Protein AF-A0A954G7Z5-F1 (afdb_monomer_lite)

Secondary structure (DSSP, 8-state):
------------------------------EEEEEEEEE-SSSPEEEEEEEEEE-TT-EEEEEEEEEEPP-TTPPPEEEEEEEEEEEEESSSSEEEEEEEEEEEEEE--SSTT--EEEEEEEEEEEEEETTB-EEEEEETTEEEEEEEE-

Foldseek 3Di:
DDDDDDDDDDPPDDDPDPPPPPPPPPPPVFKKKWKWKWFQDVDTDTPDIDIDTDDAFDKDKDFDFDWDCDFPPDHTDTAAKIKIWHWHDPDPWKIWTWIKIKHKDWDDDPDPRDTDIDIDIDTDTDMDTAQDWDWDDDDPNMIMIMHMYD

pLDDT: mean 84.24, std 20.5, range [35.53, 98.25]

Radius of gyration: 26.81 Å; chains: 1; bounding box: 37×67×89 Å

Structure (mmCIF, N/CA/C/O backbone):
data_AF-A0A954G7Z5-F1
#
_entry.id   AF-A0A954G7Z5-F1
#
loop_
_atom_site.group_PDB
_atom_site.id
_atom_site.type_symbol
_atom_site.label_atom_id
_atom_site.label_alt_id
_atom_site.label_comp_id
_atom_site.label_asym_id
_atom_site.label_entity_id
_atom_site.label_seq_id
_atom_site.pdbx_PDB_ins_code
_atom_site.Cartn_x
_atom_site.Cartn_y
_atom_site.Cartn_z
_atom_site.occupancy
_atom_site.B_iso_or_equiv
_atom_site.auth_seq_id
_atom_site.auth_comp_id
_atom_site.auth_asym_id
_atom_site.auth_atom_id
_atom_site.pdbx_PDB_model_num
ATOM 1 N N . MET A 1 1 ? 16.712 49.493 61.263 1.00 36.38 1 MET A N 1
ATOM 2 C CA . MET A 1 1 ? 17.042 50.356 60.110 1.00 36.38 1 MET A CA 1
ATOM 3 C C . MET A 1 1 ? 16.194 49.907 58.940 1.00 36.38 1 MET A C 1
ATOM 5 O O . MET A 1 1 ? 16.297 48.764 58.522 1.00 36.38 1 MET A O 1
ATOM 9 N N . LEU A 1 2 ? 15.285 50.781 58.524 1.00 35.81 2 LEU A N 1
ATOM 10 C CA . LEU A 1 2 ? 14.301 50.594 57.466 1.00 35.81 2 LEU A CA 1
ATOM 11 C C . LEU A 1 2 ? 14.871 51.276 56.218 1.00 35.81 2 LEU A C 1
ATOM 13 O O . LEU A 1 2 ? 15.154 52.469 56.290 1.00 35.81 2 LEU A O 1
ATOM 17 N N . VAL A 1 3 ? 15.037 50.571 55.098 1.00 35.53 3 VAL A N 1
ATOM 18 C CA . VAL A 1 3 ? 15.232 51.226 53.796 1.00 35.53 3 VAL A CA 1
ATOM 19 C C . VAL A 1 3 ? 14.312 50.562 52.785 1.00 35.53 3 VAL A C 1
ATOM 21 O O . VAL A 1 3 ? 14.517 49.437 52.343 1.00 35.53 3 VAL A O 1
ATOM 24 N N . ARG A 1 4 ? 13.252 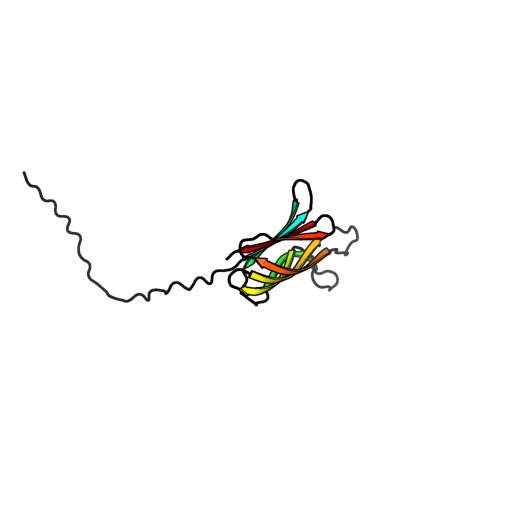51.306 52.476 1.00 41.25 4 ARG A N 1
ATOM 25 C CA . ARG A 1 4 ? 12.393 51.145 51.310 1.00 41.25 4 ARG A CA 1
ATOM 26 C C . ARG A 1 4 ? 13.243 51.337 50.051 1.00 41.25 4 ARG A C 1
ATOM 28 O O . ARG A 1 4 ? 13.891 52.370 49.928 1.00 41.25 4 ARG A O 1
ATOM 35 N N . MET A 1 5 ? 13.150 50.426 49.088 1.00 42.41 5 MET A N 1
ATOM 36 C CA . MET A 1 5 ? 13.337 50.785 47.682 1.00 42.41 5 MET A CA 1
ATOM 37 C C . MET A 1 5 ? 12.101 50.362 46.896 1.00 42.41 5 MET A C 1
ATOM 39 O O . MET A 1 5 ? 11.876 49.205 46.564 1.00 42.41 5 MET A O 1
ATOM 43 N N . THR A 1 6 ? 11.274 51.372 46.676 1.00 48.03 6 THR A N 1
ATOM 44 C CA . THR A 1 6 ? 10.262 51.515 45.637 1.00 48.03 6 THR A CA 1
ATOM 45 C C . THR A 1 6 ? 10.764 51.029 44.277 1.00 48.03 6 THR A C 1
ATOM 47 O O . THR A 1 6 ? 11.677 51.627 43.715 1.00 48.03 6 THR A O 1
ATOM 50 N N . CYS A 1 7 ? 10.103 50.023 43.705 1.00 41.09 7 CYS A N 1
ATOM 51 C CA . CYS A 1 7 ? 10.013 49.870 42.254 1.00 41.09 7 CYS A CA 1
ATOM 52 C C . CYS A 1 7 ? 8.604 50.283 41.829 1.00 41.09 7 CYS A C 1
ATOM 54 O O . CYS A 1 7 ? 7.651 49.513 41.913 1.00 41.09 7 CYS A O 1
ATOM 56 N N . PHE A 1 8 ? 8.488 51.545 41.421 1.00 42.53 8 PHE A N 1
ATOM 57 C CA . PHE A 1 8 ? 7.408 52.015 40.566 1.00 42.53 8 PHE A CA 1
ATOM 58 C C . PHE A 1 8 ? 7.595 51.352 39.199 1.00 42.53 8 PHE A C 1
ATOM 60 O O . PHE A 1 8 ? 8.529 51.699 38.479 1.00 42.53 8 PHE A O 1
ATOM 67 N N . VAL A 1 9 ? 6.719 50.421 38.828 1.00 44.66 9 VAL A N 1
ATOM 68 C CA . VAL A 1 9 ? 6.508 50.096 37.415 1.00 44.66 9 VAL A CA 1
ATOM 69 C C . VAL A 1 9 ? 5.102 50.543 37.059 1.00 44.66 9 VAL A C 1
ATOM 71 O O . VAL A 1 9 ? 4.107 50.151 37.662 1.00 44.66 9 VAL A O 1
ATOM 74 N N . VAL A 1 10 ? 5.103 51.483 36.126 1.00 44.19 10 VAL A N 1
ATOM 75 C CA . VAL A 1 10 ? 4.002 52.279 35.614 1.00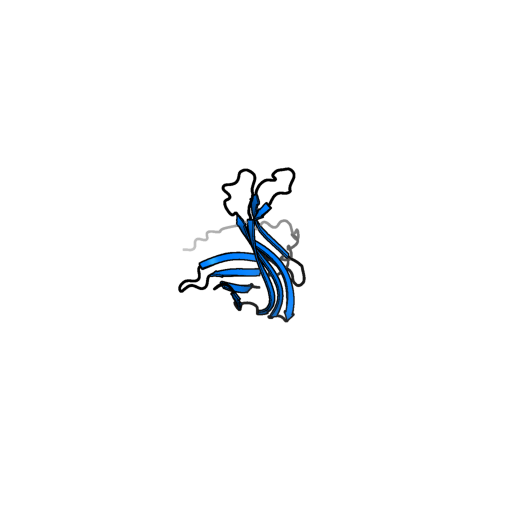 44.19 10 VAL A CA 1
ATOM 76 C C . VAL A 1 10 ? 2.896 51.378 35.068 1.00 44.19 10 VAL A C 1
ATOM 78 O O . VAL A 1 10 ? 3.118 50.556 34.183 1.00 44.19 10 VAL A O 1
ATOM 81 N N . ILE A 1 11 ? 1.690 51.582 35.593 1.00 46.66 11 ILE A N 1
ATOM 82 C CA . ILE A 1 11 ? 0.436 51.065 35.050 1.00 46.66 11 ILE A CA 1
ATOM 83 C C . ILE A 1 11 ? 0.196 51.778 33.713 1.00 46.66 11 ILE A C 1
ATOM 85 O O . ILE A 1 11 ? -0.221 52.935 33.690 1.00 46.66 11 ILE A O 1
ATOM 89 N N . LEU A 1 12 ? 0.466 51.103 32.595 1.00 45.25 12 LEU A N 1
ATOM 90 C CA . LEU A 1 12 ? -0.019 51.522 31.280 1.00 45.25 12 LEU A CA 1
ATOM 91 C C . LEU A 1 12 ? -1.429 50.960 31.081 1.00 45.25 12 LEU A C 1
ATOM 93 O O . LEU A 1 12 ? -1.630 49.856 30.583 1.00 45.25 12 LEU A O 1
ATOM 97 N N . LEU A 1 13 ? -2.413 51.751 31.507 1.00 49.34 13 LEU A N 1
ATOM 98 C CA . LEU A 1 13 ? -3.788 51.675 31.028 1.00 49.34 13 LEU A CA 1
ATOM 99 C C . LEU A 1 13 ? -3.835 52.300 29.632 1.00 49.34 13 LEU A C 1
ATOM 101 O O . LEU A 1 13 ? -3.709 53.515 29.486 1.00 49.34 13 LEU A O 1
ATOM 105 N N . SER A 1 14 ? -4.017 51.491 28.594 1.00 46.72 14 SER A N 1
ATOM 106 C CA . SER A 1 14 ? -4.580 51.959 27.322 1.00 46.72 14 SER A CA 1
ATOM 107 C C . SER A 1 14 ? -5.080 50.785 26.485 1.00 46.72 14 SER A C 1
ATOM 109 O O . SER A 1 14 ? -4.324 49.886 26.141 1.00 46.72 14 SER A O 1
ATOM 111 N N . GLY A 1 15 ? -6.358 50.849 26.108 1.00 42.56 15 GLY A N 1
ATOM 112 C CA . GLY A 1 15 ? -6.841 50.238 24.873 1.00 42.56 15 GLY A CA 1
ATOM 113 C C . GLY A 1 15 ? -7.426 48.840 25.000 1.00 42.56 15 GLY A C 1
ATOM 114 O O . GLY A 1 15 ? -6.852 47.867 24.525 1.00 42.56 15 GLY A O 1
ATOM 115 N N . SER A 1 16 ? -8.636 48.754 25.545 1.00 48.50 16 SER A N 1
ATOM 116 C CA . SER A 1 16 ? -9.557 47.653 25.279 1.00 48.50 16 SER A CA 1
ATOM 117 C C . SER A 1 16 ? -9.883 47.619 23.781 1.00 48.50 16 SER A C 1
ATOM 119 O O . SER A 1 16 ? -10.762 48.332 23.308 1.00 48.50 16 SER A O 1
ATOM 121 N N . SER A 1 17 ? -9.179 46.789 23.024 1.00 42.03 17 SER A N 1
ATOM 122 C CA . SER A 1 17 ? -9.723 46.209 21.804 1.00 42.03 17 SER A CA 1
ATOM 123 C C . SER A 1 17 ? -9.792 44.719 22.063 1.00 42.03 17 SER A C 1
ATOM 125 O O . SER A 1 17 ? -8.763 44.087 22.301 1.00 42.03 17 SER A O 1
ATOM 127 N N . LEU A 1 18 ? -11.014 44.181 22.100 1.00 44.47 18 LEU A N 1
ATOM 128 C CA . LEU A 1 18 ? -11.249 42.749 22.009 1.00 44.47 18 LEU A CA 1
ATOM 129 C C . LEU A 1 18 ? -10.575 42.276 20.715 1.00 44.47 18 LEU A C 1
ATOM 131 O O . LEU A 1 18 ? -11.172 42.313 19.639 1.00 44.47 18 LEU A O 1
ATOM 135 N N . ALA A 1 19 ? -9.320 41.839 20.815 1.00 40.62 19 ALA A N 1
ATOM 136 C CA . ALA A 1 19 ? -8.781 40.903 19.859 1.00 40.62 19 ALA A CA 1
ATOM 137 C C . ALA A 1 19 ? -9.743 39.726 19.919 1.00 40.62 19 ALA A C 1
ATOM 139 O O . ALA A 1 19 ? -9.867 39.094 20.970 1.00 40.62 19 ALA A O 1
ATOM 140 N N . LYS A 1 20 ? -10.494 39.527 18.829 1.00 40.06 20 LYS A N 1
ATOM 141 C CA . LYS A 1 20 ? -11.227 38.296 18.563 1.00 40.06 20 LYS A CA 1
ATOM 142 C C . LYS A 1 20 ? -10.320 37.174 19.027 1.00 40.06 20 LYS A C 1
ATOM 144 O O . LYS A 1 20 ? -9.282 36.935 18.412 1.00 40.06 20 LYS A O 1
ATOM 149 N N . THR A 1 21 ? -10.677 36.561 20.148 1.00 39.34 21 THR A N 1
ATOM 150 C CA . THR A 1 21 ? -10.193 35.246 20.505 1.00 39.34 21 THR A CA 1
ATOM 151 C C . THR A 1 21 ? -10.460 34.450 19.245 1.00 39.34 21 THR A C 1
ATOM 153 O O . THR A 1 21 ? -11.620 34.272 18.870 1.00 39.34 21 THR A O 1
ATOM 156 N N . CYS A 1 22 ? -9.404 34.115 18.502 1.00 41.91 22 CYS A N 1
ATOM 157 C CA . CYS A 1 22 ? -9.498 33.025 17.562 1.00 41.91 22 CYS A CA 1
ATOM 158 C C . CYS A 1 22 ? -10.004 31.887 18.432 1.00 41.91 22 CYS A C 1
ATOM 160 O O . CYS A 1 22 ? -9.271 31.398 19.295 1.00 41.91 22 CYS A O 1
ATOM 162 N N . GLU A 1 23 ? -11.290 31.564 18.295 1.00 38.12 23 GLU A N 1
ATOM 163 C CA . GLU A 1 23 ? -11.775 30.253 18.675 1.00 38.12 23 GLU A CA 1
ATOM 164 C C . GLU A 1 23 ? -10.718 29.301 18.123 1.00 38.12 23 GLU A C 1
ATOM 166 O O . GLU A 1 23 ? -10.344 29.460 16.949 1.00 38.12 23 GLU A O 1
ATOM 171 N N . PRO A 1 24 ? -10.112 28.436 18.955 1.00 41.38 24 PRO A N 1
ATOM 172 C CA . PRO A 1 24 ? -9.223 27.436 18.410 1.00 41.38 24 PRO A CA 1
ATOM 173 C C . PRO A 1 24 ? -10.040 26.762 17.317 1.00 41.38 24 PRO A C 1
ATOM 175 O O . PRO A 1 24 ? -11.118 26.233 17.597 1.00 41.38 24 PRO A O 1
ATOM 178 N N . LEU A 1 25 ? -9.580 26.911 16.067 1.00 38.47 25 LEU A N 1
ATOM 179 C CA . LEU A 1 25 ? -10.037 26.102 14.951 1.00 38.47 25 LEU A CA 1
ATOM 180 C C . LEU A 1 25 ? -10.109 24.707 15.535 1.00 38.47 25 LEU A C 1
ATOM 182 O O . LEU A 1 25 ? -9.081 24.220 16.005 1.00 38.47 25 LEU A O 1
ATOM 186 N N . ILE A 1 26 ? -11.327 24.170 15.641 1.00 39.59 26 ILE A N 1
ATOM 187 C CA . ILE A 1 26 ? -11.550 22.803 16.081 1.00 39.59 26 ILE A CA 1
ATOM 188 C C . ILE A 1 26 ? -10.588 22.007 15.222 1.00 39.59 26 ILE A C 1
ATOM 190 O O . ILE A 1 26 ? -10.753 21.956 14.001 1.00 39.59 26 ILE A O 1
ATOM 194 N N . ASP A 1 27 ? -9.515 21.536 15.851 1.00 43.50 27 ASP A N 1
ATOM 195 C CA . ASP A 1 27 ? -8.554 20.657 15.233 1.00 43.50 27 ASP A CA 1
ATOM 196 C C . ASP A 1 27 ? -9.401 19.432 14.940 1.00 43.50 27 ASP A C 1
ATOM 198 O O . ASP A 1 27 ? -9.761 18.679 15.843 1.00 43.50 27 ASP A O 1
ATOM 202 N N . THR A 1 28 ? -9.934 19.359 13.721 1.00 53.50 28 THR A N 1
ATOM 203 C CA . THR A 1 28 ? -10.622 18.174 13.235 1.00 53.50 28 THR A CA 1
ATOM 204 C C . THR A 1 28 ? -9.602 17.077 13.423 1.00 53.50 28 THR A C 1
ATOM 206 O O . THR A 1 28 ? -8.651 17.062 12.646 1.00 53.50 28 THR A O 1
ATOM 209 N N . GLU A 1 29 ? -9.752 16.271 14.483 1.00 60.94 29 GLU A N 1
ATOM 210 C CA . GLU A 1 29 ? -8.869 15.159 14.839 1.00 60.94 29 GLU A CA 1
ATOM 211 C C . GLU A 1 29 ? -8.529 14.422 13.548 1.00 60.94 29 GLU A C 1
ATOM 213 O O . GLU A 1 29 ? -9.366 13.710 12.976 1.00 60.94 29 GLU A O 1
ATOM 218 N N . LYS A 1 30 ? -7.342 14.707 12.998 1.00 74.75 30 LYS A N 1
ATOM 219 C CA . LYS A 1 30 ? -6.979 14.206 11.680 1.00 74.75 30 LYS A CA 1
ATOM 220 C C . LYS A 1 30 ? -6.654 12.743 11.873 1.00 74.75 30 LYS A C 1
ATOM 222 O O . LYS A 1 30 ? -5.563 12.395 12.306 1.00 74.75 30 LYS A O 1
ATOM 227 N N . SER A 1 31 ? -7.634 11.903 11.566 1.00 91.31 31 SER A N 1
ATOM 228 C CA . SER A 1 31 ? -7.468 10.461 11.618 1.00 91.31 31 SER A CA 1
ATOM 229 C C . SER A 1 31 ? -6.458 10.048 10.547 1.00 91.31 31 SER A C 1
ATOM 231 O O . SER A 1 31 ? -6.516 10.536 9.413 1.00 91.31 31 SER A O 1
ATOM 233 N N . SER A 1 32 ? -5.538 9.156 10.893 1.00 95.56 32 SER A N 1
ATOM 234 C CA . SER A 1 32 ? -4.544 8.617 9.974 1.00 95.56 32 SER A CA 1
ATOM 235 C C . SER A 1 32 ? -4.785 7.133 9.717 1.00 95.56 32 SER A C 1
ATOM 237 O O . SER A 1 32 ? -5.249 6.390 10.583 1.00 95.56 32 SER A O 1
ATOM 239 N N . LEU A 1 33 ? -4.500 6.697 8.492 1.00 97.25 33 LEU A N 1
ATOM 240 C CA . LEU A 1 33 ? -4.421 5.290 8.119 1.00 97.25 33 LEU A CA 1
ATOM 241 C C . LEU A 1 33 ? -2.985 5.006 7.691 1.00 97.25 33 LEU A C 1
ATOM 243 O O . LEU A 1 33 ? -2.520 5.564 6.697 1.00 97.25 33 LEU A O 1
ATOM 247 N N . THR A 1 34 ? -2.329 4.089 8.391 1.00 97.62 34 THR A N 1
ATOM 248 C CA . THR A 1 34 ? -1.043 3.521 7.986 1.00 97.62 34 THR A CA 1
ATOM 249 C C . THR A 1 34 ? -1.270 2.158 7.343 1.00 97.62 34 THR A C 1
ATOM 251 O O . THR A 1 34 ? -1.920 1.276 7.916 1.00 97.62 34 THR A O 1
ATOM 254 N N . VAL A 1 35 ? -0.719 1.984 6.144 1.00 97.69 35 VAL A N 1
ATOM 255 C CA . VAL A 1 35 ? -0.753 0.752 5.356 1.00 97.69 35 VAL A CA 1
ATOM 256 C C . VAL A 1 35 ? 0.677 0.299 5.105 1.00 97.69 35 VAL A C 1
ATOM 258 O O . VAL A 1 35 ? 1.476 1.061 4.564 1.00 97.69 35 VAL A O 1
ATOM 261 N N . ARG A 1 36 ? 1.002 -0.942 5.480 1.00 97.31 36 ARG A N 1
ATOM 262 C CA . ARG A 1 36 ? 2.332 -1.529 5.262 1.00 97.31 36 ARG A CA 1
ATOM 263 C C . ARG A 1 36 ? 2.218 -2.877 4.577 1.00 97.31 36 ARG A C 1
ATOM 265 O O . ARG A 1 36 ? 1.482 -3.743 5.046 1.00 97.31 36 ARG A O 1
ATOM 272 N N . LEU A 1 37 ? 2.961 -3.061 3.494 1.00 96.62 37 LEU A N 1
ATOM 273 C CA . LEU A 1 37 ? 3.160 -4.358 2.860 1.00 96.62 37 LEU A CA 1
ATOM 274 C C . LEU A 1 37 ? 4.506 -4.915 3.314 1.00 96.62 37 LEU A C 1
ATOM 276 O O . LEU A 1 37 ? 5.533 -4.251 3.182 1.00 96.62 37 LEU A O 1
ATOM 280 N N . LEU A 1 38 ? 4.499 -6.124 3.861 1.00 96.12 38 LEU A N 1
ATOM 281 C CA . LEU A 1 38 ? 5.663 -6.769 4.455 1.00 96.12 38 LEU A CA 1
ATOM 282 C C . LEU A 1 38 ? 5.901 -8.134 3.815 1.00 96.12 38 LEU A C 1
ATOM 284 O O . LEU A 1 38 ? 4.959 -8.890 3.599 1.00 96.12 38 LEU A O 1
ATOM 288 N N . GLU A 1 39 ? 7.161 -8.490 3.615 1.00 94.94 39 GLU A N 1
ATOM 289 C CA . GLU A 1 39 ? 7.588 -9.848 3.289 1.00 94.94 39 GLU A CA 1
ATOM 290 C C . GLU A 1 39 ? 7.713 -10.682 4.575 1.00 94.94 39 GLU A C 1
ATOM 292 O O . GLU A 1 39 ? 8.285 -10.247 5.581 1.00 94.94 39 GLU A O 1
ATOM 297 N N . GLN A 1 40 ? 7.167 -11.891 4.558 1.00 89.56 40 GLN A N 1
ATOM 298 C CA . GLN A 1 40 ? 7.150 -12.844 5.656 1.00 89.56 40 GLN A CA 1
ATOM 299 C C . GLN A 1 40 ? 8.483 -13.588 5.724 1.00 89.56 40 GLN A C 1
ATOM 301 O O . GLN A 1 40 ? 8.640 -14.677 5.182 1.00 89.56 40 GLN A O 1
ATOM 306 N N . ASN A 1 41 ? 9.411 -13.015 6.480 1.00 87.94 41 ASN A N 1
ATOM 307 C CA . ASN A 1 41 ? 10.680 -13.631 6.861 1.00 87.94 41 ASN A CA 1
ATOM 308 C C . ASN A 1 41 ? 10.823 -13.640 8.396 1.00 87.94 41 ASN A C 1
ATOM 310 O O . ASN A 1 41 ? 10.014 -13.027 9.097 1.00 87.94 41 ASN A O 1
ATOM 314 N N . GLU A 1 42 ? 11.870 -14.281 8.937 1.00 82.88 42 GLU A N 1
ATOM 315 C CA . GLU A 1 42 ? 12.197 -14.222 10.381 1.00 82.88 42 GLU A CA 1
ATOM 316 C C . GLU A 1 42 ? 12.288 -12.777 10.898 1.00 82.88 42 GLU A C 1
ATOM 318 O O . GLU A 1 42 ? 11.906 -12.475 12.028 1.00 82.88 42 GLU A O 1
ATOM 323 N N . ARG A 1 43 ? 12.755 -11.869 10.035 1.00 86.69 43 ARG A N 1
ATOM 324 C CA . ARG A 1 43 ? 12.656 -10.421 10.205 1.00 86.69 43 ARG A CA 1
ATOM 325 C C . ARG A 1 43 ? 11.825 -9.871 9.048 1.00 86.69 43 ARG A C 1
ATOM 327 O O . ARG A 1 43 ? 12.332 -9.870 7.926 1.00 86.69 43 ARG A O 1
ATOM 334 N N . PRO A 1 44 ? 10.574 -9.440 9.288 1.00 88.31 44 PRO A N 1
ATOM 335 C CA . PRO A 1 44 ? 9.730 -8.924 8.223 1.00 88.31 44 PRO A CA 1
ATOM 336 C C . PRO A 1 44 ? 10.404 -7.750 7.515 1.00 88.31 44 PRO A C 1
ATOM 338 O O . PRO A 1 44 ? 10.781 -6.770 8.160 1.00 88.31 44 PRO A O 1
ATOM 341 N N . LYS A 1 45 ? 10.577 -7.867 6.198 1.00 92.81 45 LYS A N 1
ATOM 342 C CA . LYS A 1 45 ? 11.111 -6.791 5.363 1.00 92.81 45 LYS A CA 1
ATOM 343 C C . LYS A 1 45 ? 9.947 -5.945 4.881 1.00 92.81 45 LYS A C 1
ATOM 345 O O . LYS A 1 45 ? 8.964 -6.481 4.382 1.00 92.81 45 LYS A O 1
ATOM 350 N N . GLU A 1 46 ? 10.057 -4.634 5.011 1.00 94.62 46 GLU A N 1
ATOM 351 C CA . GLU A 1 46 ? 9.059 -3.734 4.453 1.00 94.62 46 GLU A CA 1
ATOM 352 C C . GLU A 1 46 ? 9.226 -3.609 2.939 1.00 94.62 46 GLU A C 1
ATOM 354 O O . GLU A 1 46 ? 10.323 -3.357 2.439 1.00 94.62 46 GLU A O 1
ATOM 359 N N . LEU A 1 47 ? 8.130 -3.840 2.222 1.00 93.56 47 LEU A N 1
ATOM 360 C CA . LEU A 1 47 ? 8.037 -3.717 0.770 1.00 93.56 47 LEU A CA 1
ATOM 361 C C . LEU A 1 47 ? 7.413 -2.378 0.369 1.00 93.56 47 LEU A C 1
ATOM 363 O O . LEU A 1 47 ? 7.790 -1.810 -0.650 1.00 93.56 47 LEU A O 1
ATOM 367 N N . ALA A 1 48 ? 6.474 -1.879 1.173 1.00 95.31 48 ALA A N 1
ATOM 368 C CA . ALA A 1 48 ? 5.855 -0.572 1.008 1.00 95.31 48 ALA A CA 1
ATOM 369 C C . ALA A 1 48 ? 5.301 -0.074 2.348 1.00 95.31 48 ALA A C 1
ATOM 371 O O . ALA A 1 48 ? 4.750 -0.863 3.118 1.00 95.31 48 ALA A O 1
ATOM 372 N N . GLU A 1 49 ? 5.375 1.233 2.584 1.00 95.56 49 GLU A N 1
ATOM 373 C CA . GLU A 1 49 ? 4.701 1.919 3.685 1.00 95.56 49 GLU A CA 1
ATOM 374 C C . GLU A 1 49 ? 4.092 3.221 3.175 1.00 95.56 49 GLU A C 1
ATOM 376 O O . GLU A 1 49 ? 4.709 3.968 2.415 1.00 95.56 49 GLU A O 1
ATOM 381 N N . LEU A 1 50 ? 2.862 3.485 3.600 1.00 95.44 50 LEU A N 1
ATOM 382 C CA . LEU A 1 50 ? 2.178 4.736 3.339 1.00 95.44 50 LEU A CA 1
ATOM 383 C C . LEU A 1 50 ? 1.329 5.105 4.552 1.00 95.44 50 LEU A C 1
ATOM 385 O O . LEU A 1 50 ? 0.609 4.265 5.090 1.00 95.44 50 LEU A O 1
ATOM 389 N N . THR A 1 51 ? 1.375 6.375 4.943 1.00 96.12 51 THR A N 1
ATOM 390 C CA . THR A 1 51 ? 0.447 6.944 5.920 1.00 96.12 51 THR A CA 1
ATOM 391 C C . THR A 1 51 ? -0.313 8.088 5.275 1.00 96.12 51 THR A C 1
ATOM 393 O O . THR A 1 51 ? 0.288 8.993 4.697 1.00 96.12 51 THR A O 1
ATOM 396 N N . ILE A 1 52 ? -1.636 8.041 5.367 1.00 95.25 52 ILE A N 1
ATOM 397 C CA . ILE A 1 52 ? -2.524 9.076 4.841 1.00 95.25 52 ILE A CA 1
ATOM 398 C C . ILE A 1 52 ? -3.375 9.651 5.960 1.00 95.25 52 ILE A C 1
ATOM 400 O O . ILE A 1 52 ? -3.707 8.956 6.917 1.00 95.25 52 ILE A O 1
ATOM 404 N N . LEU A 1 53 ? -3.767 10.909 5.804 1.00 95.00 53 LEU A N 1
ATOM 405 C CA . LEU A 1 53 ? -4.845 11.499 6.587 1.00 95.00 53 LEU A CA 1
ATOM 406 C C . LEU A 1 53 ? -6.149 11.275 5.828 1.00 95.00 53 LEU A C 1
ATOM 408 O O . LEU A 1 53 ? -6.166 11.382 4.600 1.00 95.00 53 LEU A O 1
ATOM 412 N N . PHE A 1 54 ? -7.225 10.957 6.538 1.00 92.50 54 PHE A N 1
ATOM 413 C CA . PHE A 1 54 ? -8.520 10.716 5.912 1.00 92.50 54 PHE A CA 1
ATOM 414 C C . PHE A 1 54 ? -9.654 11.407 6.667 1.00 92.50 54 PHE A C 1
ATOM 416 O O . PHE A 1 54 ? -9.623 11.553 7.890 1.00 92.50 54 PHE A O 1
ATOM 423 N N . THR A 1 55 ? -10.684 11.780 5.913 1.00 91.94 55 THR A N 1
ATOM 424 C CA . THR A 1 55 ? -11.987 12.195 6.434 1.00 91.94 55 THR A CA 1
ATOM 425 C C . THR A 1 55 ? -12.944 11.009 6.356 1.00 91.94 55 THR A C 1
ATOM 427 O O . THR A 1 55 ? -12.867 10.191 5.435 1.00 91.94 55 THR A O 1
ATOM 430 N N . ASP A 1 56 ? -13.855 10.892 7.319 1.00 90.94 56 ASP A N 1
ATOM 431 C CA . ASP A 1 56 ? -14.841 9.813 7.322 1.00 90.94 56 ASP A CA 1
ATOM 432 C C . ASP A 1 56 ? -15.725 9.838 6.063 1.00 90.94 56 ASP A C 1
ATOM 434 O O . ASP A 1 56 ? -16.291 10.864 5.697 1.00 90.94 56 ASP A O 1
ATOM 438 N N . ASN A 1 57 ? -15.863 8.674 5.429 1.00 90.62 57 ASN A N 1
ATOM 439 C CA . ASN A 1 57 ? -16.654 8.404 4.232 1.00 90.62 57 ASN A CA 1
ATOM 440 C C . ASN A 1 57 ? -16.259 9.206 2.972 1.00 90.62 57 ASN A C 1
ATOM 442 O O . ASN A 1 57 ? -16.982 9.150 1.975 1.00 90.62 57 ASN A O 1
ATOM 446 N N . GLU A 1 58 ? -15.109 9.882 2.976 1.00 93.88 58 GLU A N 1
ATOM 447 C CA . GLU A 1 58 ? -14.517 10.485 1.779 1.00 93.88 58 GLU A CA 1
ATOM 448 C C . GLU A 1 58 ? -13.558 9.508 1.088 1.00 93.88 58 GLU A C 1
ATOM 450 O O . GLU A 1 58 ? -12.936 8.64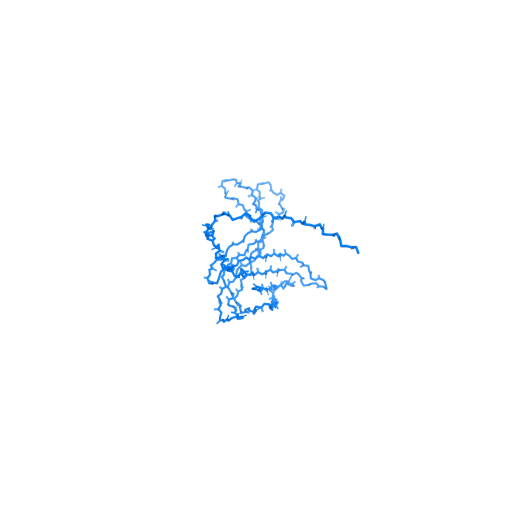4 1.718 1.00 93.88 58 GLU A O 1
ATOM 455 N N . GLU A 1 59 ? -13.467 9.627 -0.236 1.00 96.25 59 GLU A N 1
ATOM 456 C CA . GLU A 1 59 ? -12.476 8.893 -1.014 1.00 96.25 59 GLU A CA 1
ATOM 457 C C . GLU A 1 59 ? -11.123 9.589 -0.909 1.00 96.25 59 GLU A C 1
ATOM 459 O O . GLU A 1 59 ? -11.019 10.812 -0.989 1.00 96.25 59 GLU A O 1
ATOM 464 N N . PHE A 1 60 ? -10.075 8.793 -0.738 1.00 94.94 60 PHE A N 1
ATOM 465 C CA . PHE A 1 60 ? -8.703 9.263 -0.756 1.00 94.94 60 PHE A CA 1
ATOM 466 C C . PHE A 1 60 ? -7.915 8.572 -1.859 1.00 94.94 60 PHE A C 1
ATOM 468 O O . PHE A 1 60 ? -8.124 7.399 -2.190 1.00 94.94 60 PHE A O 1
ATOM 475 N N . HIS A 1 61 ? -6.950 9.321 -2.380 1.00 95.81 61 HIS A N 1
ATOM 476 C CA . HIS A 1 61 ? -5.984 8.865 -3.361 1.00 95.81 61 HIS A CA 1
ATOM 477 C C . HIS A 1 61 ? -4.613 9.367 -2.936 1.00 95.81 61 HIS A C 1
ATOM 479 O O . HIS A 1 61 ? -4.424 10.555 -2.686 1.00 95.81 61 HIS A O 1
ATOM 485 N N . SER A 1 62 ? -3.656 8.457 -2.846 1.00 95.19 62 SER A N 1
ATOM 486 C CA . SER A 1 62 ? -2.277 8.781 -2.530 1.00 95.19 62 SER A CA 1
ATOM 487 C C . SER A 1 62 ? -1.356 8.005 -3.453 1.00 95.19 62 SER A C 1
ATOM 489 O O . SER A 1 62 ? -1.598 6.832 -3.737 1.00 95.19 62 SER A O 1
ATOM 491 N N . LEU A 1 63 ? -0.321 8.686 -3.930 1.00 93.94 63 LEU A N 1
ATOM 492 C CA . LEU A 1 63 ? 0.723 8.141 -4.780 1.00 93.94 63 LEU A CA 1
ATOM 493 C C . LEU A 1 63 ? 2.069 8.575 -4.200 1.00 93.94 63 LEU A C 1
ATOM 495 O O . LEU A 1 63 ? 2.276 9.750 -3.907 1.00 93.94 63 LEU A O 1
ATOM 499 N N . SER A 1 64 ? 2.970 7.619 -4.021 1.00 93.31 64 SER A N 1
ATOM 500 C CA . SER A 1 64 ? 4.361 7.830 -3.628 1.00 93.31 64 SER A CA 1
ATOM 501 C C . SER A 1 64 ? 5.243 7.055 -4.591 1.00 93.31 64 SER A C 1
ATOM 503 O O . SER A 1 64 ? 5.272 5.826 -4.556 1.00 93.31 64 SER A O 1
ATOM 505 N N . GLY A 1 65 ? 5.925 7.756 -5.490 1.00 92.44 65 GLY A N 1
ATOM 506 C CA . GLY A 1 65 ? 6.581 7.105 -6.612 1.00 92.44 65 GLY A CA 1
ATOM 507 C C . GLY A 1 65 ? 7.150 8.079 -7.629 1.00 92.44 65 GLY A C 1
ATOM 508 O O . GLY A 1 65 ? 7.416 9.237 -7.312 1.00 92.44 65 GLY A O 1
ATOM 509 N N . GLY A 1 66 ? 7.344 7.585 -8.844 1.00 93.12 66 GLY A N 1
ATOM 510 C CA . GLY A 1 66 ? 7.840 8.368 -9.964 1.00 93.12 66 GLY A CA 1
ATOM 511 C C . GLY A 1 66 ? 7.168 7.974 -11.268 1.00 93.12 66 GLY A C 1
ATOM 512 O O . GLY A 1 66 ? 6.314 7.089 -11.318 1.00 93.12 66 GLY A O 1
ATOM 513 N N . GLU A 1 67 ? 7.591 8.635 -12.334 1.00 94.88 67 GLU A N 1
ATOM 514 C CA . GLU A 1 67 ? 7.102 8.397 -13.686 1.00 94.88 67 GLU A CA 1
ATOM 515 C C . GLU A 1 67 ? 8.287 8.110 -14.603 1.00 94.88 67 GLU A C 1
ATOM 517 O O . GLU A 1 67 ? 9.328 8.771 -14.532 1.00 94.88 67 GLU A O 1
ATOM 522 N N . LEU A 1 68 ? 8.138 7.113 -15.470 1.00 91.31 68 LEU A N 1
ATOM 523 C CA . LEU A 1 68 ? 9.007 6.952 -16.627 1.00 91.31 68 LEU A CA 1
ATOM 524 C C . LEU A 1 68 ? 8.508 7.891 -17.733 1.00 91.31 68 LEU A C 1
ATOM 526 O O . LEU A 1 68 ? 7.298 7.983 -17.946 1.00 91.31 68 LEU A O 1
ATOM 530 N N . PRO A 1 69 ? 9.413 8.591 -18.439 1.00 90.19 69 PRO A N 1
ATOM 531 C CA . PRO A 1 69 ? 9.024 9.592 -19.422 1.00 90.19 69 PRO A CA 1
ATOM 532 C C . PRO A 1 69 ? 8.224 8.965 -20.563 1.00 90.19 69 PRO A C 1
ATOM 534 O O . PRO A 1 69 ? 8.483 7.827 -20.945 1.00 90.19 69 PRO A O 1
ATOM 537 N N . ALA A 1 70 ? 7.317 9.743 -21.147 1.00 90.31 70 ALA A N 1
ATOM 538 C CA . ALA A 1 70 ? 6.591 9.372 -22.355 1.00 90.31 70 ALA A CA 1
ATOM 539 C C . ALA A 1 70 ? 7.549 8.965 -23.492 1.00 90.31 70 ALA A C 1
ATOM 541 O O . ALA A 1 70 ? 8.525 9.663 -23.786 1.00 90.31 70 ALA A O 1
ATOM 542 N N . VAL A 1 71 ? 7.246 7.854 -24.160 1.00 88.62 71 VAL A N 1
ATOM 543 C CA . VAL A 1 71 ? 7.997 7.330 -25.308 1.00 88.62 71 VAL A CA 1
ATOM 544 C C . VAL A 1 71 ? 7.008 7.037 -26.434 1.00 88.62 71 VAL A C 1
ATOM 546 O O . VAL A 1 71 ? 5.898 6.586 -26.188 1.00 88.62 71 VAL A O 1
ATOM 549 N N . GLN A 1 72 ? 7.391 7.330 -27.682 1.00 85.38 72 GLN A N 1
ATOM 550 C CA . GLN A 1 72 ? 6.600 7.002 -28.885 1.00 85.38 72 GLN A CA 1
ATOM 551 C C . GLN A 1 72 ? 5.172 7.596 -28.932 1.00 85.38 72 GLN A C 1
ATOM 553 O O . GLN A 1 72 ? 4.322 7.104 -29.663 1.00 85.38 72 GLN A O 1
ATOM 558 N N . GLY A 1 73 ? 4.914 8.695 -28.216 1.00 87.12 73 GLY A N 1
ATOM 559 C CA . GLY A 1 73 ? 3.587 9.325 -28.172 1.00 87.12 73 GLY A CA 1
ATOM 560 C C . GLY A 1 73 ? 2.622 8.692 -27.165 1.00 87.12 73 GLY A C 1
ATOM 561 O O . GLY A 1 73 ? 1.491 9.159 -27.054 1.00 87.12 73 GLY A O 1
ATOM 562 N N . GLU A 1 74 ? 3.078 7.689 -26.413 1.00 90.62 74 GLU A N 1
ATOM 563 C CA . GLU A 1 74 ? 2.346 7.090 -25.298 1.00 90.62 74 GLU A CA 1
ATOM 564 C C . GLU A 1 74 ? 2.499 7.929 -24.016 1.00 90.62 74 GLU A C 1
ATOM 566 O O . GLU A 1 74 ? 3.492 8.653 -23.860 1.00 90.62 74 GLU A O 1
ATOM 571 N N . PRO A 1 75 ? 1.530 7.862 -23.085 1.00 92.25 75 PRO A N 1
ATOM 572 C CA . PRO A 1 75 ? 1.623 8.564 -21.812 1.00 92.25 75 PRO A CA 1
ATOM 573 C C . PRO A 1 75 ? 2.774 8.033 -20.934 1.00 92.25 75 PRO A C 1
ATOM 575 O O . PRO A 1 75 ? 3.233 6.904 -21.121 1.00 92.25 75 PRO A O 1
ATOM 578 N N . PRO A 1 76 ? 3.232 8.827 -19.946 1.00 93.06 76 PRO A N 1
ATOM 579 C CA . PRO A 1 76 ? 4.185 8.371 -18.936 1.00 93.06 76 PRO A CA 1
ATOM 580 C C . PRO A 1 76 ? 3.700 7.119 -18.195 1.00 93.06 76 PRO A C 1
ATOM 582 O O . PRO A 1 76 ? 2.504 6.961 -17.937 1.00 93.06 76 PRO A O 1
ATOM 585 N N . LEU A 1 77 ? 4.636 6.251 -17.803 1.00 93.56 77 LEU A N 1
ATOM 586 C CA . LEU A 1 77 ? 4.334 5.096 -16.954 1.00 93.56 77 LEU A CA 1
ATOM 587 C C . LEU A 1 77 ? 4.618 5.427 -15.488 1.00 93.56 77 LEU A C 1
ATOM 589 O O . LEU A 1 77 ? 5.773 5.597 -15.095 1.00 93.56 77 LEU A O 1
ATOM 593 N N . GLU A 1 78 ? 3.569 5.473 -14.673 1.00 93.56 78 GLU A N 1
ATOM 594 C CA . GLU A 1 78 ? 3.675 5.619 -13.219 1.00 93.56 78 GLU A CA 1
ATOM 595 C C . GLU A 1 78 ? 4.219 4.334 -12.570 1.00 93.56 78 GLU A C 1
ATOM 597 O O . GLU A 1 78 ? 3.822 3.219 -12.916 1.00 93.56 78 GLU A O 1
ATOM 602 N N . PHE A 1 79 ? 5.089 4.482 -11.573 1.00 95.00 79 PHE A N 1
ATOM 603 C CA . PHE A 1 79 ? 5.519 3.405 -10.680 1.00 95.00 79 PHE A CA 1
ATOM 604 C C . PHE A 1 79 ? 5.615 3.913 -9.236 1.00 95.00 79 PHE A C 1
ATOM 606 O O . PHE A 1 79 ? 5.688 5.114 -8.988 1.00 95.00 79 PHE A O 1
ATOM 613 N N . GLY A 1 80 ? 5.651 2.998 -8.269 1.00 95.50 80 GLY A N 1
ATOM 614 C CA . GLY A 1 80 ? 5.672 3.295 -6.838 1.00 95.50 80 GLY A CA 1
ATOM 615 C C . GLY A 1 80 ? 4.459 2.730 -6.106 1.00 95.50 80 GLY A C 1
ATOM 616 O O . GLY A 1 80 ? 3.832 1.772 -6.550 1.00 95.50 80 GLY A O 1
ATOM 617 N N . VAL A 1 81 ? 4.138 3.311 -4.956 1.00 96.88 81 VAL A N 1
ATOM 618 C CA . VAL A 1 81 ? 3.053 2.871 -4.078 1.00 96.88 81 VAL A CA 1
ATOM 619 C C . VAL A 1 81 ? 1.851 3.783 -4.268 1.00 96.88 81 VAL A C 1
ATOM 621 O O . VAL A 1 81 ? 1.933 4.987 -4.027 1.00 96.88 81 VAL A O 1
ATOM 624 N N . LYS A 1 82 ? 0.718 3.210 -4.662 1.00 97.12 82 LYS A N 1
ATOM 625 C CA . LYS A 1 82 ? -0.554 3.913 -4.810 1.00 97.12 82 LYS A CA 1
ATOM 626 C C . LYS A 1 82 ? -1.592 3.296 -3.892 1.00 97.12 82 LYS A C 1
ATOM 628 O O . LYS A 1 82 ? -1.835 2.094 -3.929 1.00 97.12 82 LYS A O 1
ATOM 633 N N . LEU A 1 83 ? -2.224 4.126 -3.074 1.00 98.00 83 LEU A N 1
ATOM 634 C CA . LEU A 1 83 ? -3.329 3.728 -2.216 1.00 98.00 83 LEU A CA 1
ATOM 635 C C . LEU A 1 83 ? -4.564 4.523 -2.612 1.00 98.00 83 LEU A C 1
ATOM 637 O O . LEU A 1 83 ? -4.557 5.753 -2.624 1.00 98.00 83 LEU A O 1
ATOM 641 N N . THR A 1 84 ? -5.640 3.809 -2.903 1.00 98.00 84 THR A N 1
ATOM 642 C CA . THR A 1 84 ? -6.954 4.404 -3.135 1.00 98.00 84 THR A CA 1
ATOM 643 C C . THR A 1 84 ? -7.979 3.719 -2.258 1.00 98.00 84 THR A C 1
ATOM 645 O O . THR A 1 84 ? -7.866 2.524 -1.973 1.00 98.00 84 THR A O 1
ATOM 648 N N . GLY A 1 85 ? -8.974 4.458 -1.792 1.00 97.69 85 GLY A N 1
ATOM 649 C CA . GLY A 1 85 ? -10.011 3.845 -0.987 1.00 97.69 85 GLY A CA 1
ATOM 650 C C . GLY A 1 85 ? -10.857 4.828 -0.219 1.00 97.69 85 GLY A C 1
ATOM 651 O O . GLY A 1 85 ? -10.805 6.034 -0.429 1.00 97.69 85 GLY A O 1
ATOM 652 N N . LYS A 1 86 ? -11.651 4.262 0.681 1.00 96.94 86 LYS A N 1
ATOM 653 C CA . LYS A 1 86 ? -12.474 4.998 1.630 1.00 96.94 86 LYS A CA 1
ATOM 654 C C . LYS A 1 86 ? -12.574 4.249 2.944 1.00 96.94 86 LYS A C 1
ATOM 656 O O . LYS A 1 86 ? -12.563 3.012 2.986 1.00 96.94 86 LYS A O 1
ATOM 661 N N . LEU A 1 87 ? -12.724 5.017 4.010 1.00 96.56 87 LEU A N 1
ATOM 662 C CA . LEU A 1 87 ? -12.993 4.525 5.352 1.00 96.56 87 LEU A CA 1
ATOM 663 C C . LEU A 1 87 ? -14.347 5.054 5.792 1.00 96.56 87 LEU A C 1
ATOM 665 O O . LEU A 1 87 ? -14.602 6.240 5.660 1.00 96.56 87 LEU A O 1
ATOM 669 N N . LYS A 1 88 ? -15.212 4.176 6.295 1.00 95.75 88 LYS A N 1
ATOM 670 C CA . LYS A 1 88 ? -16.523 4.550 6.827 1.00 95.75 88 LYS A CA 1
ATOM 671 C C . LYS A 1 88 ? -16.617 4.156 8.292 1.00 95.75 88 LYS A C 1
ATOM 673 O O . LYS A 1 88 ? -16.499 2.974 8.607 1.00 95.75 88 LYS A O 1
ATOM 678 N N . SER A 1 89 ? -16.878 5.109 9.171 1.00 95.19 89 SER A N 1
ATOM 679 C CA . SER A 1 89 ? -17.146 4.866 10.581 1.00 95.19 89 SER A CA 1
ATOM 680 C C . SER A 1 89 ? -18.356 3.942 10.741 1.00 95.19 89 SER A C 1
ATOM 682 O O . SER A 1 89 ? -19.414 4.142 10.137 1.00 95.19 89 SER A O 1
ATOM 684 N N . LEU A 1 90 ? -18.178 2.883 11.527 1.00 95.19 90 LEU A N 1
ATOM 685 C CA . LEU A 1 90 ? -19.254 1.995 11.970 1.00 95.19 90 LEU A CA 1
ATOM 686 C C . LEU A 1 90 ? -19.739 2.407 13.364 1.00 95.19 90 LEU A C 1
ATOM 688 O O . LEU A 1 90 ? -20.931 2.340 13.647 1.00 95.19 90 LEU A O 1
ATOM 692 N N . ASP A 1 91 ? -18.807 2.829 14.221 1.00 94.19 91 ASP A N 1
ATOM 693 C CA . ASP A 1 91 ? -19.037 3.422 15.537 1.00 94.19 91 ASP A CA 1
ATOM 694 C C . ASP A 1 91 ? -17.795 4.225 15.974 1.00 94.19 91 ASP A C 1
ATOM 696 O O . ASP A 1 91 ? -16.859 4.410 15.202 1.00 94.19 91 ASP A O 1
ATOM 700 N N . GLN A 1 92 ? -17.751 4.692 17.226 1.00 89.25 92 GLN A N 1
ATOM 701 C CA . GLN A 1 92 ? -16.643 5.505 17.750 1.00 89.25 92 GLN A CA 1
ATOM 702 C C . GLN A 1 92 ? -15.252 4.851 17.644 1.00 89.25 92 GLN A C 1
ATOM 704 O O . GLN A 1 92 ? -14.252 5.562 17.702 1.00 89.25 92 GLN A O 1
ATOM 709 N N . LYS A 1 93 ? -15.164 3.519 17.534 1.00 93.81 93 LYS A N 1
ATOM 710 C CA . LYS A 1 93 ? -13.897 2.773 17.543 1.00 93.81 93 LYS A CA 1
ATOM 711 C C . LYS A 1 93 ? -13.676 1.921 16.300 1.00 93.81 93 LYS A C 1
ATOM 713 O O . LYS A 1 93 ? -12.563 1.434 16.122 1.00 93.81 93 LYS A O 1
ATOM 718 N N . ARG A 1 94 ? -14.695 1.684 15.472 1.00 96.69 94 ARG A N 1
ATOM 719 C CA . ARG A 1 94 ? -14.623 0.752 14.339 1.00 96.69 94 ARG A CA 1
ATOM 720 C C . ARG A 1 94 ? -14.886 1.435 13.009 1.00 96.69 94 ARG A C 1
ATOM 722 O O . ARG A 1 94 ? -15.783 2.264 12.893 1.00 96.69 94 ARG A O 1
ATOM 729 N N . PHE A 1 95 ? -14.164 0.991 11.986 1.00 97.00 95 PHE A N 1
ATOM 730 C CA . PHE A 1 95 ? -14.249 1.513 10.626 1.00 97.00 95 PHE A CA 1
ATOM 731 C C . PHE A 1 95 ? -14.361 0.378 9.619 1.00 97.00 95 PHE A C 1
ATOM 733 O O . PHE A 1 95 ? -13.676 -0.635 9.736 1.00 97.00 95 PHE A O 1
ATOM 740 N N . ARG A 1 96 ? -15.175 0.568 8.585 1.00 97.88 96 ARG A N 1
ATOM 741 C CA . ARG A 1 96 ? -15.181 -0.258 7.383 1.00 97.88 96 ARG A CA 1
ATOM 742 C C . ARG A 1 96 ? -14.205 0.331 6.373 1.00 97.88 96 ARG A C 1
ATOM 744 O O . ARG A 1 96 ? -14.440 1.420 5.858 1.00 97.88 96 ARG A O 1
ATOM 751 N N . ALA A 1 97 ? -13.154 -0.410 6.059 1.00 97.75 97 ALA A N 1
ATOM 752 C CA . ALA A 1 97 ? -12.185 -0.069 5.029 1.00 97.75 97 ALA A CA 1
ATOM 753 C C . ALA A 1 97 ? -12.544 -0.730 3.699 1.00 97.75 97 ALA A C 1
ATOM 755 O O . ALA A 1 97 ? -12.850 -1.925 3.656 1.00 97.75 97 ALA A O 1
ATOM 756 N N . VAL A 1 98 ? -12.481 0.048 2.621 1.00 98.25 98 VAL A N 1
ATOM 757 C CA . VAL A 1 98 ? -12.500 -0.427 1.234 1.00 98.25 98 VAL A CA 1
ATOM 758 C C . VAL A 1 98 ? -11.292 0.195 0.548 1.00 98.25 98 VAL A C 1
ATOM 760 O O . VAL A 1 98 ? -11.301 1.391 0.279 1.00 98.25 98 VAL A O 1
ATOM 763 N N . LEU A 1 99 ? -10.246 -0.602 0.335 1.00 98.06 99 LEU A N 1
ATOM 764 C CA . LEU A 1 99 ? -8.920 -0.148 -0.083 1.00 98.06 99 LEU A CA 1
ATOM 765 C C . LEU A 1 99 ? -8.451 -0.914 -1.321 1.00 98.06 99 LEU A C 1
ATOM 767 O O . LEU A 1 99 ? -8.711 -2.111 -1.443 1.00 98.06 99 LEU A O 1
ATOM 771 N N . LYS A 1 100 ? -7.692 -0.239 -2.176 1.00 98.25 100 LYS A N 1
ATOM 772 C CA . LYS A 1 100 ? -6.882 -0.817 -3.245 1.00 98.25 100 LYS A CA 1
ATOM 773 C C . LYS A 1 100 ? -5.465 -0.265 -3.107 1.00 98.25 100 LYS A C 1
ATOM 775 O O . LYS A 1 100 ? -5.254 0.941 -3.240 1.00 98.25 100 LYS A O 1
ATOM 780 N N . LEU A 1 101 ? -4.528 -1.155 -2.805 1.00 97.81 101 LEU A N 1
ATOM 781 C CA . LEU A 1 101 ? -3.096 -0.885 -2.756 1.00 97.81 101 LEU A CA 1
ATOM 782 C C . LEU A 1 101 ? -2.462 -1.407 -4.045 1.00 97.81 101 LEU A C 1
ATOM 784 O O . LEU A 1 101 ? -2.666 -2.563 -4.407 1.00 97.81 101 LEU A O 1
ATOM 788 N N . GLU A 1 102 ? -1.690 -0.571 -4.722 1.00 97.25 102 GLU A N 1
ATOM 789 C CA . GLU A 1 102 ? -0.910 -0.928 -5.902 1.00 97.25 102 GLU A CA 1
ATOM 790 C C . GLU A 1 102 ? 0.561 -0.640 -5.611 1.00 97.25 102 GLU A C 1
ATOM 792 O O . GLU A 1 102 ? 0.908 0.463 -5.191 1.00 97.25 102 GLU A O 1
ATOM 797 N N . VAL A 1 103 ? 1.422 -1.635 -5.803 1.00 96.19 103 VAL A N 1
ATOM 798 C CA . VAL A 1 103 ? 2.871 -1.519 -5.609 1.00 96.19 103 VAL A CA 1
ATOM 799 C C . VAL A 1 103 ? 3.546 -1.825 -6.940 1.00 96.19 103 VAL A C 1
ATOM 801 O O . VAL A 1 103 ? 3.658 -2.978 -7.354 1.00 96.19 103 VAL A O 1
ATOM 804 N N . GLY A 1 104 ? 3.935 -0.764 -7.640 1.00 95.88 104 GLY A N 1
ATOM 805 C CA . GLY A 1 104 ? 4.604 -0.785 -8.932 1.00 95.88 104 GLY A CA 1
ATOM 806 C C . GLY A 1 104 ? 6.109 -0.599 -8.795 1.00 95.88 104 GLY A C 1
ATOM 807 O O . GLY A 1 104 ? 6.568 0.322 -8.126 1.00 95.88 104 GLY A O 1
ATOM 808 N N . ASN A 1 105 ? 6.884 -1.434 -9.478 1.00 94.62 105 ASN A N 1
ATOM 809 C CA . ASN A 1 105 ? 8.332 -1.291 -9.585 1.00 94.62 105 ASN A CA 1
ATOM 810 C C . ASN A 1 105 ? 8.734 -1.124 -11.048 1.00 94.62 105 ASN A C 1
ATOM 812 O O . ASN A 1 105 ? 8.261 -1.864 -11.913 1.00 94.62 105 ASN A O 1
ATOM 816 N N . HIS A 1 106 ? 9.647 -0.190 -11.313 1.00 93.06 106 HIS A N 1
ATOM 817 C CA . HIS A 1 106 ? 10.340 -0.125 -12.595 1.00 93.06 106 HIS A CA 1
ATOM 818 C C . HIS A 1 106 ? 11.209 -1.378 -12.765 1.00 93.06 106 HIS A C 1
ATOM 820 O O . HIS A 1 106 ? 11.974 -1.745 -11.870 1.00 93.06 106 HIS A O 1
ATOM 826 N N . VAL A 1 107 ? 11.079 -2.033 -13.916 1.00 94.44 107 VAL A N 1
ATOM 827 C CA . VAL A 1 107 ? 11.863 -3.208 -14.291 1.00 94.44 107 VAL A CA 1
ATOM 828 C C . VAL A 1 107 ? 12.787 -2.825 -15.438 1.00 94.44 107 VAL A C 1
ATOM 830 O O . VAL A 1 107 ? 12.344 -2.293 -16.451 1.00 94.44 107 VAL A O 1
ATOM 833 N N . TYR A 1 108 ? 14.077 -3.110 -15.273 1.00 91.19 108 TYR A N 1
ATOM 834 C CA . TYR A 1 108 ? 15.063 -2.874 -16.319 1.00 91.19 108 TYR A CA 1
ATOM 835 C C . TYR A 1 108 ? 14.770 -3.735 -17.556 1.00 91.19 108 TYR A C 1
ATOM 837 O O . TYR A 1 108 ? 14.493 -4.929 -17.435 1.00 91.19 108 TYR A O 1
ATOM 845 N N . SER A 1 109 ? 14.870 -3.118 -18.733 1.00 91.50 109 SER A N 1
ATOM 846 C CA . SER A 1 109 ? 14.787 -3.768 -20.039 1.00 91.50 109 SER A CA 1
ATOM 847 C C . SER A 1 109 ? 16.054 -3.462 -20.834 1.00 91.50 109 SER A C 1
ATOM 849 O O . SER A 1 109 ? 16.485 -2.310 -20.895 1.00 91.50 109 SER A O 1
ATOM 851 N N . GLU A 1 110 ? 16.637 -4.487 -21.456 1.00 92.31 110 GLU A N 1
ATOM 852 C CA . GLU A 1 110 ? 17.770 -4.333 -22.381 1.00 92.31 110 GLU A CA 1
ATOM 853 C C . GLU A 1 110 ? 17.320 -3.851 -23.768 1.00 92.31 110 GLU A C 1
ATOM 855 O O . GLU A 1 110 ? 18.123 -3.315 -24.532 1.00 92.31 110 GLU A O 1
ATOM 860 N N . GLU A 1 111 ? 16.036 -4.019 -24.099 1.00 92.44 111 GLU A N 1
ATOM 861 C CA . GLU A 1 111 ? 15.490 -3.600 -25.385 1.00 92.44 111 GLU A CA 1
ATOM 862 C C . GLU A 1 111 ? 15.361 -2.072 -25.466 1.00 92.44 111 GLU A C 1
ATOM 864 O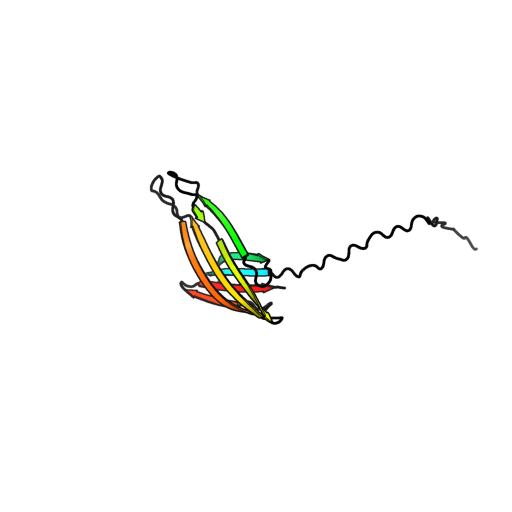 O . GLU A 1 111 ? 14.656 -1.464 -24.648 1.00 92.44 111 GLU A O 1
ATOM 869 N N . PRO A 1 112 ? 15.992 -1.429 -26.468 1.00 83.31 112 PRO A N 1
ATOM 870 C CA . PRO A 1 112 ? 15.834 -0.002 -26.690 1.00 83.31 112 PRO A CA 1
ATOM 871 C C . PRO A 1 112 ? 14.362 0.347 -26.911 1.00 83.31 112 PRO A C 1
ATOM 873 O O . PRO A 1 112 ? 13.681 -0.307 -27.692 1.00 83.31 112 PRO A O 1
ATOM 876 N N . GLN A 1 113 ? 13.903 1.430 -26.280 1.00 86.00 113 GLN A N 1
ATOM 877 C CA . GLN A 1 113 ? 12.522 1.936 -26.364 1.00 86.00 113 GLN A CA 1
ATOM 878 C C . GLN A 1 113 ? 11.453 1.089 -25.650 1.00 86.00 113 GLN A C 1
ATOM 880 O O . GLN A 1 113 ? 10.292 1.487 -25.653 1.00 86.00 113 GLN A O 1
ATOM 885 N N . THR A 1 114 ? 11.823 0.001 -24.971 1.00 90.81 114 THR A N 1
ATOM 886 C CA . THR A 1 114 ? 10.900 -0.765 -24.122 1.00 90.81 114 THR A CA 1
ATOM 887 C C . THR A 1 114 ? 10.964 -0.251 -22.682 1.00 90.81 114 THR A C 1
ATOM 889 O O . THR A 1 114 ? 12.022 -0.257 -22.053 1.00 90.81 114 THR A O 1
ATOM 892 N N . GLN A 1 115 ? 9.824 0.182 -22.140 1.00 93.38 115 GLN A N 1
ATOM 893 C CA . GLN A 1 115 ? 9.669 0.551 -20.731 1.00 93.38 115 GLN A CA 1
ATOM 894 C C . GLN A 1 115 ? 8.791 -0.481 -20.027 1.00 93.38 115 GLN A C 1
ATOM 896 O O . GLN A 1 115 ? 7.734 -0.847 -20.537 1.00 93.38 115 GLN A O 1
ATOM 901 N N . LEU A 1 116 ? 9.220 -0.950 -18.853 1.00 94.31 116 LEU A N 1
ATOM 902 C CA . LEU A 1 116 ? 8.505 -1.973 -18.094 1.00 94.31 116 LEU A CA 1
ATOM 903 C C . LEU A 1 116 ? 8.246 -1.509 -16.662 1.00 94.31 116 LEU A C 1
ATOM 905 O O . LEU A 1 116 ? 9.164 -1.157 -15.922 1.00 94.31 116 LEU A O 1
ATOM 909 N N . VAL A 1 117 ? 6.985 -1.591 -16.247 1.00 95.94 117 VAL A N 1
ATOM 910 C CA . VAL A 1 117 ? 6.574 -1.466 -14.847 1.00 95.94 117 VAL A CA 1
ATOM 911 C C . VAL A 1 117 ? 5.825 -2.733 -14.464 1.00 95.94 117 VAL A C 1
ATOM 913 O O . VAL A 1 117 ? 4.893 -3.150 -15.150 1.00 95.94 117 VAL A O 1
ATOM 916 N N . ARG A 1 118 ? 6.239 -3.365 -13.365 1.00 95.69 118 ARG A N 1
ATOM 917 C CA . ARG A 1 118 ? 5.536 -4.510 -12.783 1.00 95.69 118 ARG A CA 1
ATOM 918 C C . ARG A 1 118 ? 4.762 -4.050 -11.561 1.00 95.69 118 ARG A C 1
ATOM 920 O O . ARG A 1 118 ? 5.378 -3.606 -10.594 1.00 95.69 118 ARG A O 1
ATOM 927 N N . THR A 1 119 ? 3.447 -4.234 -11.592 1.00 95.94 119 THR A N 1
ATOM 928 C CA . THR A 1 119 ? 2.542 -3.806 -10.521 1.00 95.94 119 THR A CA 1
ATOM 929 C C . THR A 1 119 ? 1.869 -4.996 -9.858 1.00 95.94 119 THR A C 1
ATOM 931 O O . THR A 1 119 ? 1.308 -5.863 -10.526 1.00 95.94 119 THR A O 1
ATOM 934 N N . GLU A 1 120 ? 1.922 -5.021 -8.532 1.00 94.88 120 GLU A N 1
ATOM 935 C CA . GLU A 1 120 ? 1.117 -5.892 -7.681 1.00 94.88 120 GLU A CA 1
ATOM 936 C C . GLU A 1 120 ? -0.086 -5.108 -7.146 1.00 94.88 120 GLU A C 1
ATOM 938 O O . GLU A 1 120 ? 0.055 -3.953 -6.747 1.00 94.88 120 GLU A O 1
ATOM 943 N N . THR A 1 121 ? -1.274 -5.717 -7.142 1.00 96.56 121 THR A N 1
ATOM 944 C CA . THR A 1 121 ? -2.512 -5.076 -6.679 1.00 96.56 121 THR A CA 1
ATOM 945 C C . THR A 1 121 ? -3.168 -5.903 -5.582 1.00 96.56 121 THR A C 1
ATOM 947 O O . THR A 1 121 ? -3.440 -7.087 -5.769 1.00 96.56 121 THR A O 1
ATOM 950 N N . ILE A 1 122 ? -3.489 -5.254 -4.463 1.00 96.50 122 ILE A N 1
ATOM 951 C CA . ILE A 1 122 ? -4.182 -5.849 -3.321 1.00 96.50 122 ILE A CA 1
ATOM 952 C C . ILE A 1 122 ? -5.462 -5.054 -3.052 1.00 96.50 122 ILE A C 1
ATOM 954 O O . ILE A 1 122 ? -5.416 -3.876 -2.697 1.00 96.50 122 ILE A O 1
ATOM 958 N N . GLU A 1 123 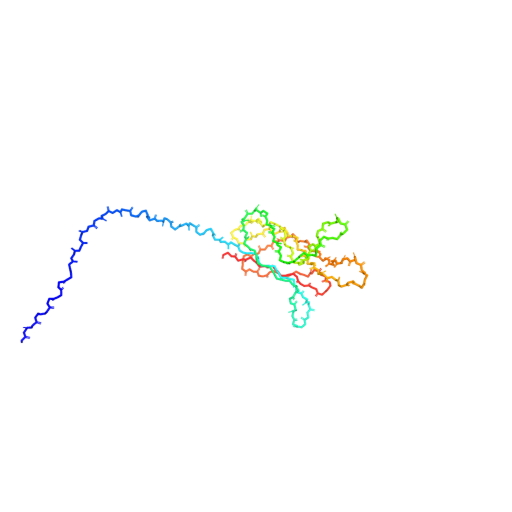? -6.616 -5.707 -3.182 1.00 97.38 123 GLU A N 1
ATOM 959 C CA . GLU A 1 123 ? -7.917 -5.138 -2.820 1.00 97.38 123 GLU A CA 1
ATOM 960 C C . GLU A 1 123 ? -8.406 -5.685 -1.478 1.00 97.38 123 GLU A C 1
ATOM 962 O O . GLU A 1 123 ? -8.513 -6.897 -1.283 1.00 97.38 123 GLU A O 1
ATOM 967 N N . ILE A 1 124 ? -8.762 -4.793 -0.553 1.00 95.94 124 ILE A N 1
ATOM 968 C CA . ILE A 1 124 ? -9.176 -5.152 0.804 1.00 95.94 124 ILE A CA 1
ATOM 969 C C . ILE A 1 124 ? -10.527 -4.530 1.132 1.00 95.94 124 ILE A C 1
ATOM 971 O O . ILE A 1 124 ? -10.749 -3.333 0.964 1.00 95.94 124 ILE A O 1
ATOM 975 N N . ARG A 1 125 ? -11.425 -5.349 1.687 1.00 97.44 125 ARG A N 1
ATOM 976 C CA . ARG A 1 125 ? -12.679 -4.911 2.312 1.00 97.44 125 ARG A CA 1
ATOM 977 C C . ARG A 1 125 ? -12.739 -5.489 3.721 1.00 97.44 125 ARG A C 1
ATOM 979 O O . ARG A 1 125 ? -12.928 -6.691 3.876 1.00 97.44 125 ARG A O 1
ATOM 986 N N . SER A 1 126 ? -12.518 -4.668 4.743 1.00 97.56 126 SER A N 1
ATOM 987 C CA . SER A 1 126 ? -12.216 -5.167 6.091 1.00 97.56 126 SER A CA 1
ATOM 988 C C . SER A 1 126 ? -12.659 -4.198 7.177 1.00 97.56 126 SER A C 1
ATOM 990 O O . SER A 1 126 ? -12.600 -2.988 6.987 1.00 97.56 126 SER A O 1
ATOM 992 N N . ASP A 1 127 ? -13.064 -4.733 8.327 1.00 98.00 127 ASP A N 1
ATOM 993 C CA . ASP A 1 127 ? -13.346 -3.922 9.512 1.00 98.00 127 ASP A CA 1
ATOM 994 C C . ASP A 1 127 ? -12.056 -3.711 10.313 1.00 98.00 127 ASP A C 1
ATOM 996 O O . ASP A 1 127 ? -11.324 -4.671 10.595 1.00 98.00 127 ASP A O 1
ATOM 1000 N N . LEU A 1 128 ? -11.782 -2.462 10.670 1.00 97.75 128 LEU A N 1
ATOM 1001 C CA . LEU A 1 128 ? -10.616 -2.006 11.419 1.00 97.75 128 LEU A CA 1
ATOM 1002 C C . LEU A 1 128 ? -11.059 -1.420 12.761 1.00 97.75 128 LEU A C 1
ATOM 1004 O O . LEU A 1 128 ? -12.167 -0.896 12.880 1.00 97.75 128 LEU A O 1
ATOM 1008 N N . VAL A 1 129 ? -10.194 -1.518 13.768 1.00 97.69 129 VAL A N 1
ATOM 1009 C CA . VAL A 1 129 ? -10.428 -0.968 15.109 1.00 97.69 129 VAL A CA 1
ATOM 1010 C C . VAL A 1 129 ? -9.361 0.088 15.382 1.00 97.69 129 VAL A C 1
ATOM 1012 O O . VAL A 1 129 ? -8.181 -0.168 15.148 1.00 97.69 129 VAL A O 1
ATOM 1015 N N . ASN A 1 130 ? -9.772 1.260 15.864 1.00 96.44 130 ASN A N 1
ATOM 1016 C CA . ASN A 1 130 ? -8.870 2.361 16.191 1.00 96.44 130 ASN A CA 1
ATOM 1017 C C . ASN A 1 130 ? -7.780 1.912 17.178 1.00 96.44 130 ASN A C 1
ATOM 1019 O O . ASN A 1 130 ? -8.088 1.264 18.182 1.00 96.44 130 ASN A O 1
ATOM 1023 N N . GLY A 1 131 ? -6.523 2.242 16.883 1.00 97.00 131 GLY A N 1
ATOM 1024 C CA . GLY A 1 131 ? -5.351 1.879 17.682 1.00 97.00 131 GLY A CA 1
ATOM 1025 C C . GLY A 1 131 ? -4.970 0.393 17.650 1.00 97.00 131 GLY A C 1
ATOM 1026 O O . GLY A 1 131 ? -4.019 -0.005 18.320 1.00 97.00 131 GLY A O 1
ATOM 1027 N N . VAL A 1 132 ? -5.682 -0.454 16.894 1.00 98.12 132 VAL A N 1
ATOM 1028 C CA . VAL A 1 132 ? -5.381 -1.889 16.793 1.00 98.12 132 VAL A CA 1
ATOM 1029 C C . VAL A 1 132 ? -4.830 -2.205 15.412 1.00 98.12 132 VAL A C 1
ATOM 1031 O O . VAL A 1 132 ? -5.531 -2.137 14.402 1.00 98.12 132 VAL A O 1
ATOM 1034 N N . LYS A 1 133 ? -3.570 -2.638 15.382 1.00 97.75 133 LYS A N 1
ATOM 1035 C CA . LYS A 1 133 ? -2.934 -3.135 14.165 1.00 97.75 133 LYS A CA 1
ATOM 1036 C C . LYS A 1 133 ? -3.604 -4.432 13.707 1.00 97.75 133 LYS A C 1
ATOM 1038 O O . LYS A 1 133 ? -3.621 -5.425 14.436 1.00 97.75 133 LYS A O 1
ATOM 1043 N N . LYS A 1 134 ? -4.098 -4.451 12.470 1.00 97.81 134 LYS A N 1
ATOM 1044 C CA . LYS A 1 134 ? -4.643 -5.643 11.816 1.00 97.81 134 LYS A CA 1
ATOM 1045 C C . LYS A 1 134 ? -3.655 -6.164 10.781 1.00 97.81 134 LYS A C 1
ATOM 1047 O O . LYS A 1 134 ? -3.297 -5.434 9.865 1.00 97.81 134 LYS A O 1
ATOM 1052 N N . ARG A 1 135 ? -3.251 -7.430 10.907 1.00 96.44 135 ARG A N 1
ATOM 1053 C CA . ARG A 1 135 ? -2.353 -8.116 9.965 1.00 96.44 135 ARG A CA 1
ATOM 1054 C C . ARG A 1 135 ? -3.131 -9.154 9.150 1.00 96.44 135 ARG A C 1
ATOM 1056 O O . ARG A 1 135 ? -3.873 -9.946 9.727 1.00 96.44 135 ARG A O 1
ATOM 1063 N N . ILE A 1 136 ? -2.982 -9.139 7.827 1.00 95.81 136 ILE A N 1
ATOM 1064 C CA . ILE A 1 136 ? -3.727 -9.978 6.874 1.00 95.81 136 ILE A CA 1
ATOM 1065 C C . ILE A 1 136 ? -2.737 -10.663 5.928 1.00 95.81 136 ILE A C 1
ATOM 1067 O O . ILE A 1 136 ? -1.883 -9.995 5.353 1.00 95.81 136 ILE A O 1
ATOM 1071 N N . HIS A 1 137 ? -2.836 -11.984 5.763 1.00 94.44 137 HIS A N 1
ATOM 1072 C CA . HIS A 1 137 ? -2.019 -12.709 4.784 1.00 94.44 137 HIS A CA 1
ATOM 1073 C C . HIS A 1 137 ? -2.543 -12.399 3.381 1.00 94.44 137 HIS A C 1
ATOM 1075 O O . HIS A 1 137 ? -3.734 -12.597 3.133 1.00 94.44 137 HIS A O 1
ATOM 1081 N N . CYS A 1 138 ? -1.683 -11.938 2.475 1.00 91.62 138 CYS A N 1
ATOM 1082 C CA . CYS A 1 138 ? -2.082 -11.546 1.116 1.00 91.62 138 CYS A CA 1
ATOM 1083 C C . CYS A 1 138 ? -1.490 -12.433 0.007 1.00 91.62 138 CYS A C 1
ATOM 1085 O O . CYS A 1 138 ? -1.709 -12.163 -1.167 1.00 91.62 138 CYS A O 1
ATOM 1087 N N . GLY A 1 139 ? -0.859 -13.557 0.372 1.00 87.56 139 GLY A N 1
ATOM 1088 C CA . GLY A 1 139 ? -0.236 -14.489 -0.576 1.00 87.56 139 GLY A CA 1
ATOM 1089 C C . GLY A 1 139 ? 1.269 -14.257 -0.698 1.00 87.56 139 GLY A C 1
ATOM 1090 O O . GLY A 1 139 ? 1.799 -13.353 -0.073 1.00 87.56 139 GLY A O 1
ATOM 1091 N N . GLY A 1 140 ? 1.978 -15.126 -1.428 1.00 83.38 140 GLY A N 1
ATOM 1092 C CA . GLY A 1 140 ? 3.389 -14.899 -1.783 1.00 83.38 140 GLY A CA 1
ATOM 1093 C C . GLY A 1 140 ? 4.356 -14.672 -0.614 1.00 83.38 140 GLY A C 1
ATOM 1094 O O . GLY A 1 140 ? 5.328 -13.952 -0.794 1.00 83.38 140 GLY A O 1
ATOM 1095 N N . GLN A 1 141 ? 4.090 -15.249 0.568 1.00 91.75 141 GLN A N 1
ATOM 1096 C CA . GLN A 1 141 ? 4.810 -14.918 1.807 1.00 91.75 141 GLN A CA 1
ATOM 1097 C C . GLN A 1 141 ? 4.744 -13.417 2.128 1.00 91.75 141 GLN A C 1
ATOM 1099 O O . GLN A 1 141 ? 5.750 -12.812 2.469 1.00 91.75 141 GLN A O 1
ATOM 1104 N N . GLN A 1 142 ? 3.575 -12.791 2.024 1.00 94.88 142 GLN A N 1
ATOM 1105 C CA . GLN A 1 142 ? 3.393 -11.377 2.337 1.00 94.88 142 GLN A CA 1
ATOM 1106 C C . GLN A 1 142 ? 2.281 -11.148 3.364 1.00 94.88 142 GLN A C 1
ATOM 1108 O O . GLN A 1 142 ? 1.240 -11.822 3.394 1.00 94.88 142 GLN A O 1
ATOM 1113 N N . TRP A 1 143 ? 2.493 -10.126 4.187 1.00 95.94 143 TRP A N 1
ATOM 1114 C CA . TRP A 1 143 ? 1.524 -9.595 5.132 1.00 95.94 143 TRP A CA 1
ATOM 1115 C C . TRP A 1 143 ? 1.180 -8.159 4.779 1.00 95.94 143 TRP A C 1
ATOM 1117 O O . TRP A 1 143 ? 2.062 -7.325 4.600 1.00 95.94 143 TRP A O 1
ATOM 1127 N N . LEU A 1 144 ? -0.110 -7.856 4.788 1.00 96.94 144 LEU A N 1
ATOM 1128 C CA . LEU A 1 144 ? -0.603 -6.493 4.824 1.00 96.94 144 LEU A CA 1
ATOM 1129 C C . LEU A 1 144 ? -0.913 -6.113 6.272 1.00 96.94 144 LEU A C 1
ATOM 1131 O O . LEU A 1 144 ? -1.690 -6.798 6.942 1.00 96.94 144 LEU A O 1
ATOM 1135 N N . GLU A 1 145 ? -0.343 -5.014 6.747 1.00 97.62 145 GLU A N 1
ATOM 1136 C CA . GLU A 1 145 ? -0.697 -4.397 8.021 1.00 97.62 145 GLU A CA 1
ATOM 1137 C C . GLU A 1 145 ? -1.486 -3.112 7.803 1.00 97.62 145 GLU A C 1
ATOM 1139 O O . GLU A 1 145 ? -1.125 -2.277 6.977 1.00 97.62 145 GLU A O 1
ATOM 1144 N N . LEU A 1 146 ? -2.554 -2.958 8.582 1.00 98.12 146 LEU A N 1
ATOM 1145 C CA . LEU A 1 146 ? -3.422 -1.788 8.590 1.00 98.12 146 LEU A CA 1
ATOM 1146 C C . LEU A 1 146 ? -3.544 -1.274 10.025 1.00 98.12 146 LEU A C 1
ATOM 1148 O O . LEU A 1 146 ? -3.818 -2.059 10.938 1.00 98.12 146 LEU A O 1
ATOM 1152 N N . LEU A 1 147 ? -3.369 0.030 10.221 1.00 98.12 147 LEU A N 1
ATOM 1153 C CA . LEU A 1 147 ? -3.547 0.707 11.504 1.00 98.12 147 LEU A CA 1
ATOM 1154 C C . LEU A 1 147 ? -4.273 2.033 11.282 1.00 98.12 147 LEU A C 1
ATOM 1156 O O . LEU A 1 147 ? -3.901 2.791 10.393 1.00 98.12 147 LEU A O 1
ATOM 1160 N N . ILE A 1 148 ? -5.298 2.291 12.092 1.00 96.69 148 ILE A N 1
ATOM 1161 C CA . ILE A 1 148 ? -5.956 3.596 12.171 1.00 96.69 148 ILE A CA 1
ATOM 1162 C C . ILE A 1 148 ? -5.560 4.240 13.490 1.00 96.69 148 ILE A C 1
ATOM 1164 O O . ILE A 1 148 ? -5.638 3.574 14.526 1.00 96.69 148 ILE A O 1
ATOM 1168 N N . GLU A 1 149 ? -5.198 5.516 13.440 1.00 94.69 149 GLU A N 1
ATOM 1169 C CA . GLU A 1 149 ? -4.974 6.353 14.616 1.00 94.69 149 GLU A CA 1
ATOM 1170 C C . GLU A 1 149 ? -5.862 7.599 14.530 1.00 94.69 149 GLU A C 1
ATOM 1172 O O . GLU A 1 149 ? -6.139 8.114 13.444 1.00 94.69 149 GLU A O 1
ATOM 1177 N N . ARG A 1 150 ? -6.365 8.034 15.682 1.00 84.81 150 ARG A N 1
ATOM 1178 C CA . ARG A 1 150 ? -7.209 9.214 15.870 1.00 84.81 150 ARG A CA 1
ATOM 1179 C C . ARG A 1 150 ? -6.634 10.053 16.989 1.00 84.81 150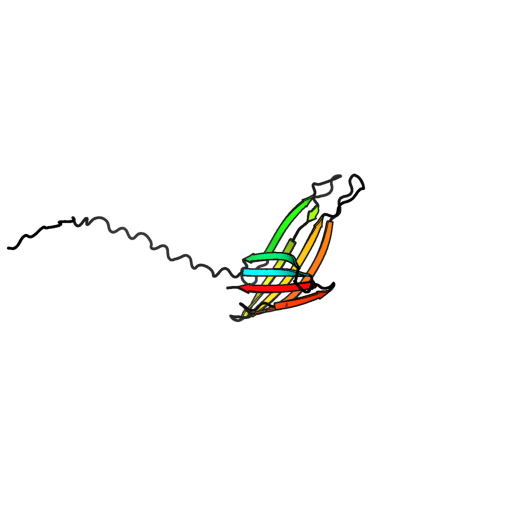 ARG A C 1
ATOM 1181 O O . ARG A 1 150 ? -6.227 9.421 17.992 1.00 84.81 150 ARG A O 1
#

Sequence (150 aa):
MLVRMTCFVVILLSGSSLAKTCEPLIDTEKSSLTVRLLEQNERPKELAELTILFTDNEEFHSLSGGELPAVQGEPPLEFGVKLTGKLKSLDQKRFRAVLKLEVGNHVYSEEPQTQLVRTETIEIRSDLVNGVKKRIHCGGQQWLELLIER